Protein AF-A0A2D9CE33-F1 (afdb_monomer_lite)

Structure (mmCIF, N/CA/C/O backbone):
data_AF-A0A2D9CE33-F1
#
_entry.id   AF-A0A2D9CE33-F1
#
loop_
_atom_site.group_PDB
_atom_site.id
_atom_site.type_symbol
_atom_site.label_atom_id
_atom_site.label_alt_id
_atom_site.label_comp_id
_atom_site.label_asym_id
_atom_site.label_entity_id
_atom_site.label_seq_id
_atom_site.pdbx_PDB_ins_code
_atom_site.Cartn_x
_atom_site.Cartn_y
_atom_site.Cartn_z
_atom_site.occupancy
_atom_site.B_iso_or_equiv
_atom_site.auth_seq_id
_atom_site.auth_comp_id
_atom_site.auth_asym_id
_atom_site.auth_atom_id
_atom_site.pdbx_PDB_model_num
ATOM 1 N N . GLY A 1 1 ? -21.683 1.003 39.670 1.00 48.75 1 GLY A N 1
ATOM 2 C CA . GLY A 1 1 ? -21.691 2.235 38.864 1.00 48.75 1 GLY A CA 1
ATOM 3 C C . GLY A 1 1 ? -22.494 1.967 37.617 1.00 48.75 1 GLY A C 1
ATOM 4 O O . GLY A 1 1 ? -22.129 1.060 36.886 1.00 48.75 1 GLY A O 1
ATOM 5 N N . HIS A 1 2 ? -23.614 2.663 37.439 1.00 51.03 2 HIS A N 1
ATOM 6 C CA . HIS A 1 2 ? -24.440 2.578 36.233 1.00 51.03 2 HIS A CA 1
ATOM 7 C C . HIS A 1 2 ? -23.708 3.303 35.096 1.00 51.03 2 HIS A C 1
ATOM 9 O O . HIS A 1 2 ? -23.633 4.529 35.110 1.00 51.03 2 HIS A O 1
ATOM 15 N N . GLY A 1 3 ? -23.142 2.551 34.146 1.00 56.69 3 GLY A N 1
ATOM 16 C CA . GLY A 1 3 ? -22.507 3.108 32.941 1.00 56.69 3 GLY A CA 1
ATOM 17 C C . GLY A 1 3 ? -23.483 3.851 32.019 1.00 56.69 3 GLY A C 1
ATOM 18 O O . GLY A 1 3 ? -23.043 4.635 31.192 1.00 56.69 3 GLY A O 1
ATOM 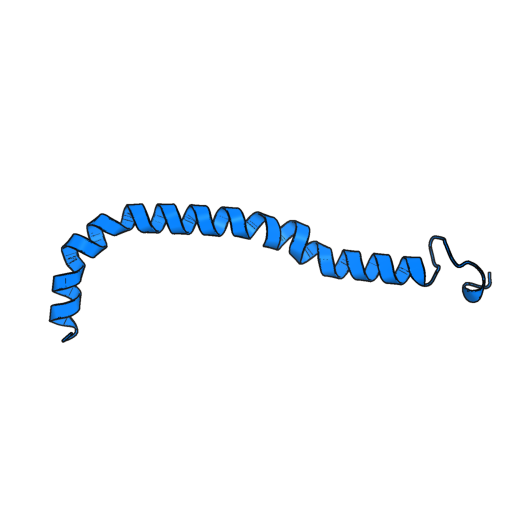19 N N . ASP A 1 4 ? -24.786 3.664 32.236 1.00 58.88 4 ASP A N 1
ATOM 20 C CA . ASP A 1 4 ? -25.891 4.223 31.445 1.00 58.88 4 ASP A CA 1
ATOM 21 C C . ASP A 1 4 ? -26.228 5.695 31.773 1.00 58.88 4 ASP A C 1
ATOM 23 O O . ASP A 1 4 ? -27.041 6.318 31.102 1.00 58.88 4 ASP A O 1
ATOM 27 N N . LEU A 1 5 ? -25.633 6.269 32.831 1.00 59.47 5 LEU A N 1
ATOM 28 C CA . LEU A 1 5 ? -25.958 7.623 33.322 1.00 59.47 5 LEU A CA 1
ATOM 29 C C . LEU A 1 5 ? -24.862 8.667 33.067 1.00 59.47 5 LEU A C 1
ATOM 31 O O . LEU A 1 5 ? -25.066 9.848 33.346 1.00 59.47 5 LEU A O 1
ATOM 35 N N . ILE A 1 6 ? -23.691 8.261 32.569 1.00 61.28 6 ILE A N 1
ATOM 36 C CA . ILE A 1 6 ? -22.554 9.165 32.360 1.00 61.28 6 ILE A CA 1
ATOM 37 C C . ILE A 1 6 ? -22.355 9.334 30.857 1.00 61.28 6 ILE A C 1
ATOM 39 O O . ILE A 1 6 ? -21.740 8.492 30.219 1.00 61.28 6 ILE A O 1
ATOM 43 N N . VAL A 1 7 ? -22.887 10.422 30.295 1.00 63.69 7 VAL A N 1
ATOM 44 C CA . VAL A 1 7 ? -22.831 10.705 28.847 1.00 63.69 7 VAL A CA 1
ATOM 45 C C . VAL A 1 7 ? -21.381 10.949 28.394 1.00 63.69 7 VAL A C 1
ATOM 47 O O . VAL A 1 7 ? -20.933 10.422 27.382 1.00 63.69 7 VAL A O 1
ATOM 50 N N . TYR A 1 8 ? -20.583 11.632 29.223 1.00 64.19 8 TYR A N 1
ATOM 51 C CA . TYR A 1 8 ? -19.189 11.968 28.927 1.00 64.19 8 TYR A CA 1
ATOM 52 C C . TYR A 1 8 ? -18.242 11.415 29.996 1.00 64.19 8 TYR A C 1
ATOM 54 O O . TYR A 1 8 ? -18.294 11.823 31.155 1.00 64.19 8 TYR A O 1
ATOM 62 N N . GLY A 1 9 ? -17.352 10.495 29.617 1.00 73.69 9 GLY A N 1
ATOM 63 C CA . GLY A 1 9 ? -16.314 9.981 30.513 1.00 73.69 9 GLY A CA 1
ATOM 64 C C . GLY A 1 9 ? -15.723 8.647 30.067 1.00 73.69 9 GLY A C 1
ATOM 65 O O . GLY A 1 9 ? -16.279 7.942 29.231 1.00 73.69 9 GLY A O 1
ATOM 66 N N . LYS A 1 10 ? -14.574 8.267 30.637 1.00 75.62 10 LYS A N 1
ATOM 67 C CA . LYS A 1 10 ? -13.922 6.986 30.329 1.00 75.62 10 LYS A CA 1
ATOM 68 C C . LYS A 1 10 ? -14.835 5.825 30.742 1.00 75.62 10 LYS A C 1
ATOM 70 O O . LYS A 1 10 ? -15.105 5.646 31.925 1.00 75.62 10 LYS A O 1
ATOM 75 N N . GLY A 1 11 ? -15.296 5.050 29.763 1.00 78.62 11 GLY A N 1
ATOM 76 C CA . GLY A 1 11 ? -16.234 3.940 29.957 1.00 78.62 11 GLY A CA 1
ATOM 77 C C . GLY A 1 11 ? -17.687 4.245 29.576 1.00 78.62 11 GLY A C 1
ATOM 78 O O . GLY A 1 11 ? -18.482 3.306 29.574 1.00 78.62 11 GLY A O 1
ATOM 79 N N . SER A 1 12 ? -18.018 5.495 29.214 1.00 83.25 12 SER A N 1
ATOM 80 C CA . SER A 1 12 ? -19.293 5.825 28.562 1.00 83.25 12 SER A CA 1
ATOM 81 C C . SER A 1 12 ? -19.344 5.281 27.135 1.00 83.25 12 SER A C 1
ATOM 83 O O . SER A 1 12 ? -18.314 4.927 26.547 1.00 83.25 12 SER A O 1
ATOM 85 N N . ASP A 1 13 ? -20.538 5.215 26.559 1.00 84.88 13 ASP A N 1
ATOM 86 C CA . ASP A 1 13 ? -20.704 4.710 25.196 1.00 84.88 13 ASP A CA 1
ATOM 87 C C . ASP A 1 13 ? -20.092 5.649 24.143 1.00 84.88 13 ASP A C 1
ATOM 89 O O . ASP A 1 13 ? -19.465 5.169 23.196 1.00 84.88 13 ASP A O 1
ATOM 93 N N . ASP A 1 14 ? -20.099 6.962 24.384 1.00 83.31 14 ASP A N 1
ATOM 94 C CA . ASP A 1 14 ? -19.376 7.947 23.565 1.00 83.31 14 ASP A CA 1
ATOM 95 C C . ASP A 1 14 ? -17.855 7.694 23.566 1.00 83.31 14 ASP A C 1
ATOM 97 O O . ASP A 1 14 ? -17.179 7.798 22.534 1.00 83.31 14 ASP A O 1
ATOM 101 N N . HIS A 1 15 ? -17.289 7.303 24.714 1.00 87.25 15 HIS A N 1
ATOM 102 C CA . HIS A 1 15 ? -15.870 6.956 24.806 1.00 87.25 15 HIS A CA 1
ATOM 103 C C . HIS A 1 15 ? -15.546 5.688 24.014 1.00 87.25 15 HIS A C 1
ATOM 105 O O . HIS A 1 15 ? -14.546 5.655 23.298 1.00 87.25 15 HIS A O 1
ATOM 111 N N . LYS A 1 16 ? -16.398 4.660 24.093 1.00 85.69 16 LYS A N 1
ATOM 112 C CA . LYS A 1 16 ? -16.217 3.432 23.305 1.00 85.69 16 LYS A CA 1
ATOM 113 C C . LYS A 1 16 ? -16.283 3.717 21.806 1.00 85.69 16 LYS A C 1
ATOM 115 O O . LYS A 1 16 ? -15.432 3.224 21.074 1.00 85.69 16 LYS A O 1
ATOM 120 N N . ALA A 1 17 ? -17.232 4.539 21.356 1.00 87.19 17 ALA A N 1
ATOM 121 C CA . ALA A 1 17 ? -17.332 4.932 19.952 1.00 87.19 17 ALA A CA 1
ATOM 122 C C . ALA A 1 17 ? -16.066 5.665 19.468 1.00 87.19 17 ALA A C 1
ATOM 124 O O . ALA A 1 17 ? -15.558 5.371 18.387 1.00 87.19 17 ALA A O 1
ATOM 125 N N . THR A 1 18 ? -15.503 6.548 20.300 1.00 87.94 18 THR A N 1
ATOM 126 C CA . THR A 1 18 ? -14.245 7.253 19.998 1.00 87.94 18 THR A CA 1
ATOM 127 C C . THR A 1 18 ? -13.059 6.290 19.900 1.00 87.94 18 THR A C 1
ATOM 129 O O . THR A 1 18 ? -12.268 6.394 18.969 1.00 87.94 18 THR A O 1
ATOM 132 N N . VAL A 1 19 ? -12.956 5.315 20.811 1.00 91.44 19 VAL A N 1
ATOM 133 C CA . VAL A 1 19 ? -11.899 4.288 20.774 1.00 91.44 19 VAL A CA 1
ATOM 134 C C . VAL A 1 19 ? -12.011 3.426 19.518 1.00 91.44 19 VAL A C 1
ATOM 136 O O . VAL A 1 19 ? -10.997 3.131 18.890 1.00 91.44 19 VAL A O 1
ATOM 139 N N . VAL A 1 20 ? -13.227 3.050 19.110 1.00 91.88 20 VAL A N 1
ATOM 140 C CA . VAL A 1 20 ? -13.438 2.309 17.856 1.00 91.88 20 VAL A CA 1
ATOM 141 C C . VAL A 1 20 ? -13.015 3.154 16.653 1.00 91.88 20 VAL A C 1
ATOM 143 O O . VAL A 1 20 ? -12.313 2.649 15.781 1.00 91.88 20 VAL A O 1
ATOM 146 N N . GLY A 1 21 ? -13.387 4.436 16.623 1.00 93.81 21 GLY A N 1
ATOM 147 C CA . GLY A 1 21 ? -12.968 5.364 15.571 1.00 93.81 21 GLY A CA 1
ATOM 148 C C . GLY A 1 21 ? -11.448 5.512 15.476 1.00 93.81 21 GLY A C 1
ATOM 149 O O . GLY A 1 21 ? -10.905 5.504 14.374 1.00 93.81 21 GLY A O 1
ATOM 150 N N . ASP A 1 22 ? -10.762 5.572 16.618 1.00 92.75 22 ASP A N 1
ATOM 151 C CA . ASP A 1 22 ? -9.300 5.641 16.681 1.00 92.75 22 ASP A CA 1
ATOM 152 C C . ASP A 1 22 ? -8.662 4.341 16.177 1.00 92.75 22 ASP A C 1
ATOM 154 O O . ASP A 1 22 ? -7.875 4.366 15.241 1.00 92.75 22 ASP A O 1
ATOM 158 N N . THR A 1 23 ? -9.127 3.187 16.665 1.00 91.38 23 THR A N 1
ATOM 159 C CA . THR A 1 23 ? -8.591 1.867 16.281 1.00 91.38 23 THR A CA 1
ATOM 160 C C . THR A 1 23 ? -8.767 1.578 14.784 1.00 91.38 23 THR A C 1
ATOM 162 O O . THR A 1 23 ? -7.909 0.960 14.156 1.00 91.38 23 THR A O 1
ATOM 165 N N . VAL A 1 24 ? -9.886 2.013 14.190 1.00 92.12 24 VAL A N 1
ATOM 166 C CA . VAL A 1 24 ? -10.110 1.909 12.738 1.00 92.12 24 VAL A CA 1
ATOM 167 C C . VAL A 1 24 ? -9.271 2.937 11.979 1.00 92.12 24 VAL A C 1
ATOM 169 O O . VAL A 1 24 ? -8.848 2.656 10.862 1.00 92.12 24 VAL A O 1
ATOM 172 N N . GLY A 1 25 ? -9.027 4.112 12.562 1.00 92.88 25 GLY A N 1
ATOM 173 C CA . GLY A 1 25 ? -8.273 5.209 11.960 1.00 92.88 25 GLY A CA 1
ATOM 174 C C . GLY A 1 25 ? -6.752 5.051 12.015 1.00 92.88 25 GLY A C 1
ATOM 175 O O . GLY A 1 25 ? -6.088 5.518 11.093 1.00 92.88 25 GLY A O 1
ATOM 176 N N . ASP A 1 26 ? -6.203 4.373 13.027 1.00 94.56 26 ASP A N 1
ATOM 177 C CA . ASP A 1 26 ? -4.759 4.177 13.242 1.00 94.56 26 ASP A CA 1
ATOM 178 C C . ASP A 1 26 ? -4.043 3.590 12.014 1.00 94.56 26 ASP A C 1
ATOM 180 O O . ASP A 1 26 ? -3.053 4.172 11.557 1.00 94.56 26 ASP A O 1
ATOM 184 N N . PRO A 1 27 ? -4.556 2.529 11.356 1.00 92.00 27 PRO A N 1
ATOM 185 C CA . PRO A 1 27 ? -3.937 2.025 10.133 1.00 92.00 27 PRO A CA 1
ATOM 186 C C . PRO A 1 27 ? -3.894 3.074 9.012 1.00 92.00 27 PRO A C 1
ATOM 188 O O . PRO A 1 27 ? -2.901 3.180 8.289 1.00 92.00 27 PRO A O 1
ATOM 191 N N . PHE A 1 28 ? -4.949 3.881 8.866 1.00 86.94 28 PHE A N 1
ATOM 192 C CA . PHE A 1 28 ? -5.050 4.859 7.784 1.00 86.94 28 PHE A CA 1
ATOM 193 C C . PHE A 1 28 ? -4.227 6.115 8.044 1.00 86.94 28 PHE A C 1
ATOM 195 O O . PHE A 1 28 ? -3.607 6.623 7.112 1.00 86.94 28 PHE A O 1
ATOM 202 N N . LYS A 1 29 ? -4.207 6.622 9.279 1.00 84.31 29 LYS A N 1
ATOM 203 C CA . LYS A 1 29 ? -3.514 7.871 9.613 1.00 84.31 29 LYS A CA 1
ATOM 204 C C . LYS A 1 29 ? -2.023 7.656 9.891 1.00 84.31 29 LYS A C 1
ATOM 206 O O . LYS A 1 29 ? -1.230 8.492 9.470 1.00 84.31 29 LYS A O 1
ATOM 211 N N . ASP A 1 30 ? -1.631 6.530 10.494 1.00 92.06 30 ASP A N 1
ATOM 212 C CA . ASP A 1 30 ? -0.242 6.309 10.924 1.00 92.06 30 ASP A CA 1
ATOM 213 C C . ASP A 1 30 ? 0.563 5.434 9.957 1.00 92.06 30 ASP A C 1
ATOM 215 O O . ASP A 1 30 ? 1.783 5.564 9.878 1.00 92.06 30 ASP A O 1
ATOM 219 N N . THR A 1 31 ? -0.096 4.560 9.186 1.00 86.44 31 THR A N 1
ATOM 220 C CA . THR A 1 31 ? 0.593 3.646 8.257 1.00 86.44 31 THR A CA 1
ATOM 221 C C . THR A 1 31 ? 0.354 4.027 6.798 1.00 86.44 31 THR A C 1
ATOM 223 O O . THR A 1 31 ? 1.285 4.419 6.092 1.00 86.44 31 THR A O 1
ATOM 226 N N . SER A 1 32 ? -0.890 3.940 6.318 1.00 88.94 32 SER A N 1
ATOM 227 C CA . SER A 1 32 ? -1.194 4.141 4.895 1.00 88.94 32 SER A CA 1
ATOM 228 C C . SER A 1 32 ? -1.089 5.605 4.459 1.00 88.94 32 SER A C 1
ATOM 230 O O . SER A 1 32 ? -0.611 5.875 3.358 1.00 88.94 32 SER A O 1
ATOM 232 N N . GLY A 1 33 ? -1.479 6.552 5.314 1.00 91.06 33 GLY A N 1
ATOM 233 C CA . GLY A 1 33 ? -1.437 7.988 5.033 1.00 91.06 33 GLY A CA 1
ATOM 234 C C . GLY A 1 33 ? -0.030 8.483 4.678 1.00 91.06 33 GLY A C 1
ATOM 235 O O . GLY A 1 33 ? 0.168 8.979 3.565 1.00 91.06 33 GLY A O 1
ATOM 236 N N . PRO A 1 34 ? 0.980 8.295 5.552 1.00 92.81 34 PRO A N 1
ATOM 237 C CA . PRO A 1 34 ? 2.364 8.656 5.246 1.00 92.81 34 PRO A CA 1
ATOM 238 C C . PRO A 1 34 ? 2.944 7.879 4.052 1.00 92.81 34 PRO A C 1
ATOM 240 O O . PRO A 1 34 ? 3.721 8.436 3.270 1.00 92.81 34 PRO A O 1
ATOM 243 N N . ALA A 1 35 ? 2.544 6.614 3.867 1.00 92.56 35 ALA A N 1
ATOM 244 C CA . ALA A 1 35 ? 3.046 5.760 2.791 1.00 92.56 35 ALA A CA 1
ATOM 245 C C . ALA A 1 35 ? 2.660 6.257 1.388 1.00 92.56 35 ALA A C 1
ATOM 247 O O . ALA A 1 35 ? 3.456 6.111 0.460 1.00 92.56 35 ALA A O 1
ATOM 248 N N . LEU A 1 36 ? 1.493 6.889 1.211 1.00 94.69 36 LEU A N 1
ATOM 249 C CA . LEU A 1 36 ? 1.061 7.379 -0.106 1.00 94.69 36 LEU A CA 1
ATOM 250 C C . LEU A 1 36 ? 1.956 8.494 -0.661 1.00 94.69 36 LEU A C 1
ATOM 252 O O . LEU A 1 36 ? 2.265 8.501 -1.853 1.00 94.69 36 LEU A O 1
ATOM 256 N N . ASN A 1 37 ? 2.432 9.404 0.191 1.00 92.06 37 ASN A N 1
ATOM 257 C CA . ASN A 1 37 ? 3.362 10.454 -0.230 1.00 92.06 37 ASN A CA 1
ATOM 258 C C . ASN A 1 37 ? 4.694 9.863 -0.729 1.00 92.06 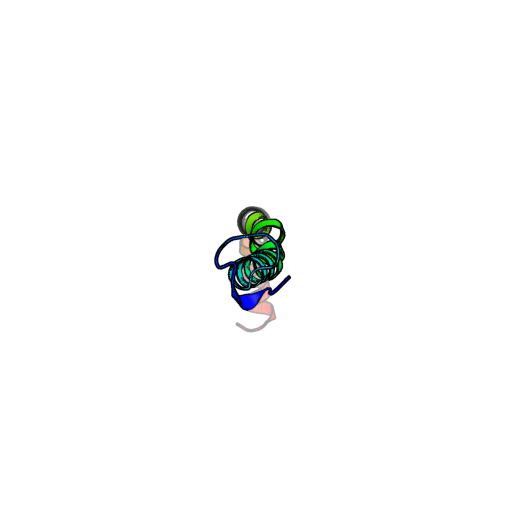37 ASN A C 1
ATOM 260 O O . ASN A 1 37 ? 5.249 10.294 -1.742 1.00 92.06 37 ASN A O 1
ATOM 264 N N . ILE A 1 38 ? 5.190 8.836 -0.035 1.00 95.00 38 ILE A N 1
ATOM 265 C CA . ILE A 1 38 ? 6.415 8.129 -0.418 1.00 95.00 38 ILE A CA 1
ATOM 266 C C . ILE A 1 38 ? 6.191 7.356 -1.719 1.00 95.00 38 ILE A C 1
ATOM 268 O O . ILE A 1 38 ? 7.011 7.452 -2.627 1.00 95.00 38 ILE A O 1
ATOM 272 N N . LEU A 1 39 ? 5.067 6.647 -1.838 1.00 95.44 39 LEU A N 1
ATOM 273 C CA . LEU A 1 39 ? 4.708 5.873 -3.023 1.00 95.44 39 LEU A CA 1
ATOM 274 C C . LEU A 1 39 ? 4.735 6.735 -4.291 1.00 95.44 39 LEU A C 1
ATOM 276 O O . LEU A 1 39 ? 5.407 6.385 -5.257 1.00 95.44 39 LEU A O 1
ATOM 280 N N . ILE A 1 40 ? 4.059 7.886 -4.275 1.00 95.44 40 ILE A N 1
ATOM 281 C CA . ILE A 1 40 ? 3.984 8.788 -5.435 1.00 95.44 40 ILE A CA 1
ATOM 282 C C . ILE A 1 40 ? 5.371 9.328 -5.795 1.00 95.44 40 ILE A C 1
ATOM 284 O O . ILE A 1 40 ? 5.752 9.345 -6.970 1.00 95.44 40 ILE A O 1
A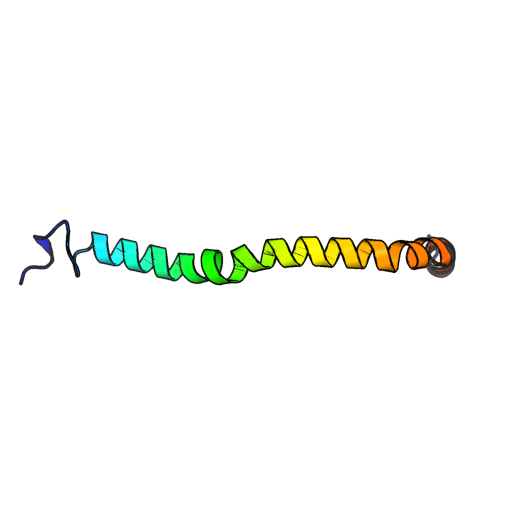TOM 288 N N . LYS A 1 41 ? 6.158 9.736 -4.793 1.00 94.25 41 LYS A N 1
ATOM 289 C CA . LYS A 1 41 ? 7.521 10.231 -5.014 1.00 94.25 41 LYS A CA 1
ATOM 290 C C . LYS A 1 41 ? 8.427 9.144 -5.604 1.00 94.25 41 LYS A C 1
ATOM 292 O O . LYS A 1 41 ? 9.185 9.426 -6.530 1.00 94.25 41 LYS A O 1
ATOM 297 N N . LEU A 1 42 ? 8.328 7.909 -5.115 1.00 96.00 42 LEU A N 1
ATOM 298 C CA . LEU A 1 42 ? 9.106 6.783 -5.628 1.00 96.00 42 LEU A CA 1
ATOM 299 C C . LEU A 1 42 ? 8.708 6.415 -7.056 1.00 96.00 42 LEU A C 1
ATOM 301 O O . LEU A 1 42 ? 9.588 6.331 -7.907 1.00 96.00 42 LEU A O 1
ATOM 305 N N . ILE A 1 43 ? 7.412 6.262 -7.348 1.00 96.44 43 ILE A N 1
ATOM 306 C CA . ILE A 1 43 ? 6.935 5.958 -8.707 1.00 96.44 43 ILE A CA 1
ATOM 307 C C . ILE A 1 43 ? 7.381 7.048 -9.687 1.00 96.44 43 ILE A C 1
ATOM 309 O O . ILE A 1 43 ? 7.805 6.730 -10.796 1.00 96.44 43 ILE A O 1
ATOM 313 N N . SER A 1 44 ? 7.360 8.319 -9.279 1.00 95.88 44 SER A N 1
ATOM 314 C CA . SER A 1 44 ? 7.835 9.426 -10.118 1.00 95.88 44 SER A CA 1
ATOM 315 C C . SER A 1 44 ? 9.322 9.291 -10.467 1.00 95.88 44 SER A C 1
ATOM 317 O O . SER A 1 44 ? 9.693 9.396 -11.633 1.00 95.88 44 SER A O 1
ATOM 319 N N . ILE A 1 45 ? 10.181 9.007 -9.482 1.00 96.31 45 ILE A N 1
ATOM 320 C CA . ILE A 1 45 ? 11.628 8.846 -9.707 1.00 96.31 45 ILE A CA 1
ATOM 321 C C . ILE A 1 45 ? 11.916 7.594 -10.538 1.00 96.31 45 ILE A C 1
ATOM 323 O O . ILE A 1 45 ? 12.693 7.664 -11.485 1.00 96.31 45 ILE A O 1
ATOM 327 N N . VAL A 1 46 ? 11.262 6.471 -10.231 1.00 96.00 46 VAL A N 1
ATO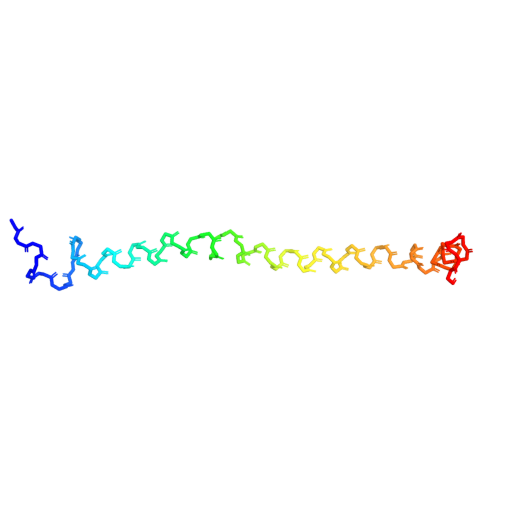M 328 C CA . VAL A 1 46 ? 11.363 5.238 -11.025 1.00 96.00 46 VAL A CA 1
ATOM 329 C C . VAL A 1 46 ? 10.972 5.526 -12.476 1.00 96.00 46 VAL A C 1
ATOM 331 O O . VAL A 1 46 ? 11.727 5.199 -13.385 1.00 96.00 46 VAL A O 1
ATOM 334 N N . SER A 1 47 ? 9.864 6.230 -12.711 1.00 95.31 47 SER A N 1
ATOM 335 C CA . SER A 1 47 ? 9.417 6.574 -14.067 1.00 95.31 47 SER A CA 1
ATOM 336 C C . SER A 1 47 ? 10.465 7.390 -14.827 1.00 95.31 47 SER A C 1
ATOM 338 O O . SER A 1 47 ? 10.750 7.091 -15.981 1.00 95.31 47 SER A O 1
ATOM 340 N N . VAL A 1 48 ? 11.089 8.379 -14.178 1.00 94.12 48 VAL A N 1
ATOM 341 C CA . VAL A 1 48 ? 12.139 9.206 -14.796 1.00 94.12 48 VAL A CA 1
ATOM 342 C C . VAL A 1 48 ? 13.403 8.396 -15.096 1.00 94.12 48 VAL A C 1
ATOM 344 O O . VAL A 1 48 ? 13.969 8.534 -16.176 1.00 94.12 48 VAL A O 1
ATOM 347 N N . VAL A 1 49 ? 13.833 7.523 -14.181 1.00 94.56 49 VAL A N 1
ATOM 348 C CA . VAL A 1 49 ? 15.020 6.672 -14.376 1.00 94.56 49 VAL A CA 1
ATOM 349 C C . VAL A 1 49 ? 14.822 5.702 -15.543 1.00 94.56 49 VAL A C 1
ATOM 351 O O . VAL A 1 49 ? 15.728 5.515 -16.354 1.00 94.56 49 VAL A O 1
ATOM 354 N N . PHE A 1 50 ? 13.633 5.111 -15.660 1.00 93.31 50 PHE A N 1
ATOM 355 C CA . PHE A 1 50 ? 13.326 4.150 -16.718 1.00 93.31 50 PHE A CA 1
ATOM 356 C C . PHE A 1 50 ? 12.868 4.799 -18.032 1.00 93.31 50 PHE A C 1
ATOM 358 O O . PHE A 1 50 ? 12.861 4.117 -19.055 1.00 93.31 50 PHE A O 1
ATOM 365 N N . ALA A 1 51 ? 12.554 6.099 -18.057 1.00 92.06 51 ALA A N 1
ATOM 366 C CA . ALA A 1 51 ? 12.075 6.793 -19.255 1.00 92.06 51 ALA A CA 1
ATOM 367 C C . ALA A 1 51 ? 13.019 6.623 -20.458 1.00 92.06 51 ALA A C 1
ATOM 369 O O . ALA A 1 51 ? 12.569 6.285 -21.550 1.00 92.06 51 ALA A O 1
ATOM 370 N N . GLY A 1 52 ? 14.332 6.784 -20.257 1.00 89.81 52 GLY A N 1
ATOM 371 C CA . GLY A 1 52 ? 15.318 6.611 -21.330 1.00 89.81 52 GLY A CA 1
ATOM 372 C C . GLY A 1 52 ? 15.384 5.177 -21.866 1.00 89.81 52 GLY A C 1
ATOM 373 O O . GLY A 1 52 ? 15.514 4.975 -23.071 1.00 89.81 52 GLY A O 1
ATOM 374 N N . LEU A 1 53 ? 15.235 4.180 -20.987 1.00 89.31 53 LEU A N 1
ATOM 375 C CA . LEU A 1 53 ? 15.202 2.768 -21.378 1.00 89.31 53 LEU A CA 1
ATOM 376 C C . LEU A 1 53 ? 13.937 2.445 -22.184 1.00 89.31 53 LEU A C 1
ATOM 378 O O . LEU A 1 53 ? 14.017 1.788 -23.218 1.00 89.31 53 LEU A O 1
ATOM 382 N N . ILE A 1 54 ? 12.781 2.925 -21.724 1.00 88.25 54 ILE A N 1
ATOM 383 C CA . ILE A 1 54 ? 11.494 2.696 -22.387 1.00 88.25 54 ILE A CA 1
ATOM 384 C C . ILE A 1 54 ? 11.484 3.342 -23.775 1.00 88.25 54 ILE A C 1
ATOM 386 O O . ILE A 1 54 ? 11.027 2.715 -24.720 1.00 88.25 54 ILE A O 1
ATOM 390 N N . VAL A 1 55 ? 12.037 4.548 -23.933 1.00 87.88 55 VAL A N 1
ATOM 391 C CA . VAL A 1 55 ? 12.143 5.200 -25.250 1.00 87.88 55 VAL A CA 1
ATOM 392 C C . VAL A 1 55 ? 13.104 4.451 -26.177 1.00 87.88 55 VAL A C 1
ATOM 394 O O . VAL A 1 55 ? 12.801 4.274 -27.349 1.00 87.88 55 VAL A O 1
ATOM 397 N N . ALA A 1 56 ? 14.248 3.982 -25.673 1.00 86.19 56 ALA A N 1
ATOM 398 C CA . ALA A 1 56 ? 15.255 3.328 -26.510 1.00 86.19 56 ALA A CA 1
ATOM 399 C C . ALA A 1 56 ? 14.844 1.928 -27.003 1.00 86.19 56 ALA A C 1
ATOM 401 O O . ALA A 1 56 ? 15.257 1.517 -28.085 1.00 86.19 56 ALA A O 1
ATOM 402 N N . TYR A 1 57 ? 14.057 1.186 -26.217 1.00 85.31 57 TYR A N 1
ATOM 403 C CA . TYR A 1 57 ? 13.705 -0.209 -26.515 1.00 85.31 57 TYR A CA 1
ATOM 404 C C . TYR A 1 57 ? 12.204 -0.449 -26.699 1.00 85.31 57 TYR A C 1
ATOM 406 O O . TYR A 1 57 ? 11.817 -1.566 -27.038 1.00 85.31 57 TYR A O 1
ATOM 414 N N . GLY A 1 58 ? 11.361 0.566 -26.499 1.00 81.62 58 GLY A N 1
ATOM 415 C CA . GLY A 1 58 ? 9.907 0.466 -26.632 1.00 81.62 58 GLY A CA 1
ATOM 416 C C . GLY A 1 58 ? 9.473 0.018 -28.024 1.00 81.62 58 GLY A C 1
ATOM 417 O O . GLY A 1 58 ? 8.671 -0.904 -28.134 1.00 81.62 58 GLY A O 1
ATOM 418 N N . ASP A 1 59 ? 10.080 0.579 -29.072 1.00 79.44 59 ASP A N 1
ATOM 419 C CA . ASP A 1 59 ? 9.784 0.216 -30.466 1.00 79.44 59 ASP A CA 1
ATOM 420 C C . ASP A 1 59 ? 10.251 -1.207 -30.812 1.00 79.44 59 ASP A C 1
ATOM 422 O O . ASP A 1 59 ? 9.569 -1.940 -31.525 1.00 79.44 59 ASP A O 1
ATOM 426 N N . ILE A 1 60 ? 11.396 -1.635 -30.267 1.00 80.88 60 ILE A N 1
ATOM 427 C CA . ILE A 1 60 ? 11.924 -2.996 -30.453 1.00 80.88 60 ILE A CA 1
ATOM 428 C C . ILE A 1 60 ? 11.007 -4.012 -29.761 1.00 80.88 60 ILE A C 1
ATOM 430 O O . ILE A 1 60 ? 10.682 -5.050 -30.333 1.00 80.88 60 ILE A O 1
ATOM 434 N N . LEU A 1 61 ? 10.566 -3.711 -28.537 1.00 73.50 61 LEU A N 1
ATOM 435 C CA . LEU A 1 61 ? 9.620 -4.536 -27.785 1.00 73.50 61 LEU A CA 1
ATOM 436 C C . LEU A 1 61 ? 8.245 -4.598 -28.462 1.00 73.50 61 LEU A C 1
ATOM 438 O O . LEU A 1 61 ? 7.684 -5.687 -28.557 1.00 73.50 61 LEU A O 1
ATOM 442 N N . GLY A 1 62 ? 7.729 -3.472 -28.964 1.00 77.81 62 GLY A N 1
ATOM 443 C CA . GLY A 1 62 ? 6.488 -3.422 -29.745 1.00 77.81 62 GLY A CA 1
ATOM 444 C C . GLY A 1 62 ? 6.577 -4.280 -31.007 1.00 77.81 62 GLY A C 1
ATOM 445 O O . GLY A 1 62 ? 5.753 -5.171 -31.212 1.00 77.81 62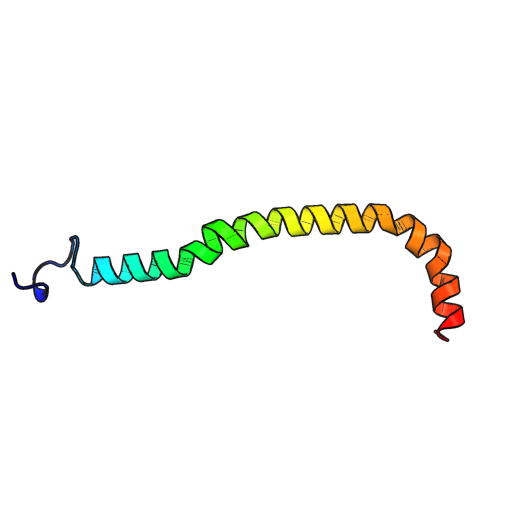 GLY A O 1
ATOM 446 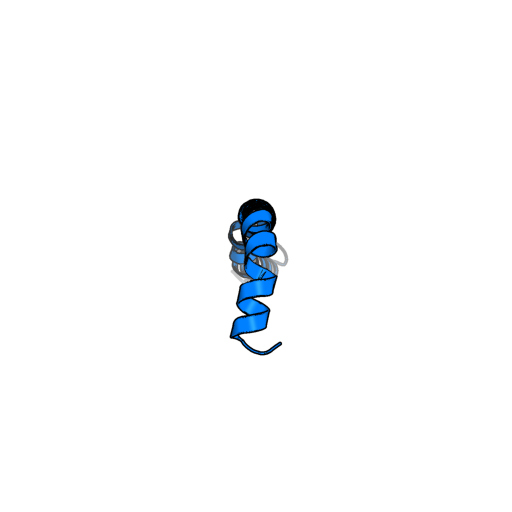N N . GLY A 1 63 ? 7.669 -4.128 -31.762 1.00 78.75 63 GLY A N 1
ATOM 447 C CA . GLY A 1 63 ? 7.921 -4.904 -32.974 1.00 78.75 63 GLY A CA 1
ATOM 448 C C . GLY A 1 63 ? 8.095 -6.410 -32.740 1.00 78.75 63 GLY A C 1
ATOM 449 O O . GLY A 1 63 ? 7.666 -7.206 -33.572 1.00 78.75 63 GLY A O 1
ATOM 450 N N . ILE A 1 64 ? 8.680 -6.833 -31.612 1.00 80.00 64 ILE A N 1
ATOM 451 C CA . ILE A 1 64 ? 8.817 -8.260 -31.256 1.00 80.00 64 ILE A CA 1
ATOM 452 C C . ILE A 1 64 ? 7.478 -8.862 -30.804 1.00 80.00 64 ILE A C 1
ATOM 454 O O . ILE A 1 64 ? 7.219 -10.039 -31.056 1.00 80.00 64 ILE A O 1
ATOM 458 N N . LEU A 1 65 ? 6.627 -8.076 -30.138 1.00 82.00 65 LEU A N 1
ATOM 459 C CA . LEU A 1 65 ? 5.325 -8.523 -29.633 1.00 82.00 65 LEU A CA 1
ATOM 460 C C . LEU A 1 65 ? 4.189 -8.397 -30.663 1.00 82.00 65 LEU A C 1
ATOM 462 O O . LEU A 1 65 ? 3.095 -8.904 -30.418 1.00 82.00 65 LEU A O 1
ATOM 466 N N . GLY A 1 66 ? 4.458 -7.800 -31.827 1.00 70.75 66 GLY A N 1
ATOM 467 C CA . GLY A 1 66 ? 3.524 -7.734 -32.951 1.00 70.75 66 GLY A CA 1
ATOM 468 C C . GLY A 1 66 ? 2.465 -6.637 -32.830 1.00 70.75 66 GLY A C 1
ATOM 469 O O . GLY A 1 66 ? 1.381 -6.800 -33.393 1.00 70.75 66 GLY A O 1
ATOM 470 N N . PHE A 1 67 ? 2.767 -5.556 -32.104 1.00 68.25 67 PHE A N 1
ATOM 471 C CA . PHE A 1 67 ? 1.971 -4.324 -32.093 1.00 68.25 67 PHE A CA 1
ATOM 472 C C . PHE A 1 67 ? 2.631 -3.250 -32.957 1.00 68.25 67 PHE A C 1
ATOM 474 O O . PHE A 1 67 ? 3.878 -3.145 -32.906 1.00 68.25 67 PHE A O 1
#

Radius of gyration: 25.82 Å; chains: 1; bounding box: 41×20×72 Å

Sequence (67 aa):
GHGDLIVYGKGSDDHKATVVGDTVGDPFKDTSGPALNILIKLISIVSVVFAGLIVAYGDILGGILGF

Secondary structure (DSSP, 8-state):
--GGG-SSSTTSHHHHHHHHHHHHHHIIIIIIHHHHHHHHHHHHHHHHHHHHHHHHHHHHHHHHHT-

Foldseek 3Di:
DPLPPPCDDDSHPVNVVVVVVCVVCCCVVPPVVVVVVVVVVVVVVVCVVCVVVCVVCVVVVCVVVVD

pLDDT: mean 84.42, std 11.9, range [48.75, 96.44]